Protein AF-A0A0K0CXU1-F1 (afdb_monomer_lite)

Sequence (88 aa):
LRCILRSLGYSPTVSKTIHPLDFASFLEIAKEEHNSSDELTEITKALKALHRDRMFSIPISEFRSILTSIGERMSHLEVDNLLEQVLF

Structure (mmCIF, N/CA/C/O backbone):
data_AF-A0A0K0CXU1-F1
#
_entry.id   AF-A0A0K0CXU1-F1
#
loop_
_atom_site.group_PDB
_atom_site.id
_atom_site.type_symbol
_atom_site.label_atom_id
_atom_site.label_alt_id
_atom_site.label_comp_id
_atom_site.label_asym_id
_atom_site.label_entity_id
_atom_site.label_seq_id
_atom_site.pdbx_PDB_ins_code
_atom_site.Cartn_x
_atom_site.Cartn_y
_atom_site.Cartn_z
_atom_site.occupancy
_atom_site.B_iso_or_equiv
_atom_site.auth_seq_id
_atom_site.auth_comp_id
_atom_site.auth_asym_id
_atom_site.auth_atom_id
_atom_site.pdbx_PDB_model_num
ATOM 1 N N . LEU A 1 1 ? 8.190 -5.724 -13.671 1.00 80.00 1 LEU A N 1
ATOM 2 C CA . LEU A 1 1 ? 8.975 -4.624 -13.059 1.00 80.00 1 LEU A CA 1
ATOM 3 C C . LEU A 1 1 ? 8.392 -4.132 -11.725 1.00 80.00 1 LEU A C 1
ATOM 5 O O . LEU A 1 1 ? 9.154 -4.088 -10.773 1.00 80.00 1 LEU A O 1
ATOM 9 N N . ARG A 1 2 ? 7.073 -3.894 -11.568 1.00 86.44 2 ARG A N 1
ATOM 10 C CA . ARG A 1 2 ? 6.471 -3.599 -10.236 1.00 86.44 2 ARG A CA 1
ATOM 11 C C . ARG A 1 2 ? 6.791 -4.649 -9.162 1.00 86.44 2 ARG A C 1
ATOM 13 O O . ARG A 1 2 ? 7.159 -4.296 -8.052 1.00 86.44 2 ARG A O 1
ATOM 20 N N . CYS A 1 3 ? 6.711 -5.936 -9.510 1.00 88.56 3 CYS A N 1
ATOM 21 C CA . CYS A 1 3 ? 7.096 -7.019 -8.599 1.00 88.56 3 CYS A CA 1
ATOM 22 C C . CYS A 1 3 ? 8.561 -6.917 -8.155 1.00 88.56 3 CYS A C 1
ATOM 24 O O . CYS A 1 3 ? 8.851 -7.197 -7.005 1.00 88.56 3 CYS A O 1
ATOM 26 N N . ILE A 1 4 ? 9.459 -6.465 -9.038 1.00 92.31 4 ILE A N 1
ATOM 27 C CA . ILE A 1 4 ? 10.880 -6.295 -8.713 1.00 92.31 4 ILE A CA 1
ATOM 28 C C . ILE A 1 4 ? 11.058 -5.134 -7.733 1.00 92.31 4 ILE A C 1
ATOM 30 O O . ILE A 1 4 ? 11.745 -5.312 -6.740 1.00 92.31 4 ILE A O 1
ATOM 34 N N . LEU A 1 5 ? 10.389 -3.991 -7.947 1.00 92.12 5 LEU A N 1
ATOM 35 C CA . LEU A 1 5 ? 10.398 -2.883 -6.977 1.00 92.12 5 LEU A CA 1
ATOM 36 C C . LEU A 1 5 ? 9.945 -3.353 -5.582 1.00 92.12 5 LEU A C 1
ATOM 38 O O . LEU A 1 5 ? 10.612 -3.055 -4.599 1.00 92.12 5 LEU A O 1
ATOM 42 N N . ARG A 1 6 ? 8.887 -4.172 -5.509 1.00 92.69 6 ARG A N 1
ATOM 43 C CA . ARG A 1 6 ? 8.416 -4.770 -4.246 1.00 92.69 6 ARG A CA 1
ATOM 44 C C . ARG A 1 6 ? 9.409 -5.750 -3.632 1.00 92.69 6 ARG A C 1
ATOM 46 O O . ARG A 1 6 ? 9.620 -5.719 -2.428 1.00 92.69 6 ARG A O 1
ATOM 53 N N . SER A 1 7 ? 10.065 -6.584 -4.439 1.00 94.69 7 SER A N 1
ATOM 54 C CA . SER A 1 7 ? 11.137 -7.468 -3.959 1.00 94.69 7 SER A CA 1
ATOM 55 C C . SER A 1 7 ? 12.364 -6.705 -3.447 1.00 94.69 7 SER A C 1
ATOM 57 O O . SER A 1 7 ? 13.121 -7.258 -2.657 1.00 94.69 7 SER A O 1
ATOM 59 N N . LEU A 1 8 ? 12.554 -5.452 -3.872 1.00 93.00 8 LEU A N 1
ATOM 60 C CA . LEU A 1 8 ? 13.576 -4.543 -3.345 1.00 93.00 8 LEU A CA 1
ATOM 61 C C . LEU A 1 8 ? 13.122 -3.793 -2.079 1.00 93.00 8 LEU A C 1
ATOM 63 O O . LEU A 1 8 ? 13.904 -3.030 -1.524 1.00 93.00 8 LEU A O 1
ATOM 67 N N . GLY A 1 9 ? 11.887 -4.016 -1.615 1.00 90.62 9 GLY A N 1
ATOM 68 C CA . GLY A 1 9 ? 11.324 -3.385 -0.420 1.00 90.62 9 GLY A CA 1
ATOM 69 C C . GLY A 1 9 ? 10.555 -2.087 -0.675 1.00 90.62 9 GLY A C 1
ATOM 70 O O . GLY A 1 9 ? 10.116 -1.468 0.286 1.00 90.62 9 GLY A O 1
ATOM 71 N N . TYR A 1 10 ? 10.366 -1.678 -1.933 1.00 91.69 10 TYR A N 1
ATOM 72 C CA . TYR A 1 10 ? 9.600 -0.476 -2.275 1.00 91.69 10 TYR A CA 1
ATOM 73 C C . TYR A 1 10 ? 8.110 -0.774 -2.477 1.00 91.69 10 TYR A C 1
ATOM 75 O O . TYR A 1 10 ? 7.737 -1.859 -2.933 1.00 91.69 10 TYR A O 1
ATOM 83 N N . SER A 1 11 ? 7.254 0.222 -2.251 1.00 89.44 11 SER A N 1
ATOM 84 C CA . SER A 1 11 ? 5.794 0.087 -2.356 1.00 89.44 11 SER A CA 1
ATOM 85 C C . SER A 1 11 ? 5.202 1.021 -3.424 1.00 89.44 11 SER A C 1
ATOM 87 O O . SER A 1 11 ? 4.363 1.869 -3.116 1.00 89.44 11 SER A O 1
ATOM 89 N N . PRO A 1 12 ? 5.575 0.864 -4.713 1.00 90.81 12 PRO A N 1
ATOM 90 C CA . PRO A 1 12 ? 5.140 1.783 -5.755 1.00 90.81 12 PRO A CA 1
ATOM 91 C C . PRO A 1 12 ? 3.635 1.668 -6.017 1.00 90.81 12 PRO A C 1
ATOM 93 O O . PRO A 1 12 ? 3.092 0.571 -6.204 1.00 90.81 12 PRO A O 1
ATOM 96 N N . THR A 1 13 ? 2.991 2.825 -6.131 1.00 90.00 13 THR A N 1
ATOM 97 C CA . THR A 1 13 ? 1.590 2.965 -6.537 1.00 90.00 13 THR A CA 1
ATOM 98 C C . THR A 1 13 ? 1.417 2.719 -8.041 1.00 90.00 13 THR A C 1
ATOM 100 O O . THR A 1 13 ? 2.313 2.957 -8.861 1.00 90.00 13 THR A O 1
ATOM 103 N N . VAL A 1 14 ? 0.232 2.265 -8.445 1.00 89.69 14 VAL A N 1
ATOM 104 C CA . VAL A 1 14 ? -0.255 2.234 -9.831 1.00 89.69 14 VAL A CA 1
ATOM 105 C C . VAL A 1 14 ? -0.045 3.584 -10.508 1.00 89.69 14 VAL A C 1
ATOM 107 O O . VAL A 1 14 ? 0.392 3.603 -11.655 1.00 89.69 14 VAL A O 1
ATOM 110 N N . SER A 1 15 ? -0.287 4.702 -9.814 1.00 89.31 15 SER A N 1
ATOM 111 C CA . SER A 1 15 ? -0.099 6.040 -10.395 1.00 89.31 15 SER A CA 1
ATOM 112 C C . SER A 1 15 ? 1.351 6.304 -10.813 1.00 89.31 15 SER A C 1
ATOM 114 O O . SER A 1 15 ? 1.576 6.857 -11.885 1.00 89.31 15 SER A O 1
ATOM 116 N N . LYS A 1 16 ? 2.336 5.876 -10.012 1.00 87.88 16 LYS A N 1
ATOM 117 C CA . LYS A 1 16 ? 3.770 6.013 -10.335 1.00 87.88 16 LYS A CA 1
ATOM 118 C C . LYS A 1 16 ? 4.217 5.100 -11.474 1.00 87.88 16 LYS A C 1
ATOM 120 O O . LYS A 1 16 ? 5.269 5.291 -12.062 1.00 87.88 16 LYS A O 1
ATOM 125 N N . THR A 1 17 ? 3.424 4.083 -11.785 1.00 89.62 17 THR A N 1
ATOM 126 C CA . THR A 1 17 ? 3.807 2.993 -12.686 1.00 89.62 17 THR A CA 1
ATOM 127 C C . THR A 1 17 ? 2.809 2.816 -13.830 1.00 89.62 17 THR A C 1
ATOM 129 O O . THR A 1 17 ? 2.705 1.724 -14.391 1.00 89.62 17 THR A O 1
ATOM 132 N N . ILE A 1 18 ? 2.019 3.850 -14.133 1.00 83.88 18 ILE A N 1
ATOM 133 C CA . ILE A 1 18 ? 0.947 3.810 -15.137 1.00 83.88 18 ILE A CA 1
ATOM 134 C C . ILE A 1 18 ? 1.493 3.757 -16.567 1.00 83.88 18 ILE A C 1
ATOM 136 O O . ILE A 1 18 ? 0.870 3.171 -17.451 1.00 83.88 18 ILE A O 1
ATOM 140 N N . HIS A 1 19 ? 2.669 4.344 -16.787 1.00 81.62 19 HIS A N 1
ATOM 141 C CA . HIS A 1 19 ? 3.340 4.341 -18.078 1.00 81.62 19 HIS A CA 1
ATOM 142 C C . HIS A 1 19 ? 4.092 3.024 -18.311 1.00 81.62 19 HIS A C 1
ATOM 144 O O . HIS A 1 19 ? 4.468 2.351 -17.344 1.00 81.62 19 HIS A O 1
ATOM 150 N N . PRO A 1 20 ? 4.316 2.637 -19.584 1.00 81.19 20 PRO A N 1
ATOM 151 C CA . PRO A 1 20 ? 5.166 1.505 -19.920 1.00 81.19 20 PRO A CA 1
ATOM 152 C C . PRO A 1 20 ? 6.502 1.620 -19.190 1.00 81.19 20 PRO A C 1
ATOM 154 O O . PRO A 1 20 ? 7.236 2.587 -19.362 1.00 81.19 20 PRO A O 1
ATOM 157 N N . LEU A 1 21 ? 6.773 0.644 -18.330 1.00 82.69 21 LEU A N 1
ATOM 158 C CA . LEU A 1 21 ? 7.939 0.660 -17.467 1.00 82.69 21 LEU A CA 1
ATOM 159 C C . LEU A 1 21 ? 9.108 0.063 -18.248 1.00 82.69 21 LEU A C 1
ATOM 161 O O . LEU A 1 21 ? 9.191 -1.156 -18.393 1.00 82.69 21 LEU A O 1
ATOM 165 N N . ASP A 1 22 ? 9.972 0.915 -18.790 1.00 90.00 22 ASP A N 1
ATOM 166 C CA . ASP A 1 22 ? 11.286 0.495 -19.267 1.00 90.00 22 ASP A CA 1
ATOM 167 C C . ASP A 1 22 ? 12.309 0.520 -18.116 1.00 90.00 22 ASP A C 1
ATOM 169 O O . ASP A 1 22 ? 11.976 0.785 -16.955 1.00 90.00 22 ASP A O 1
ATOM 173 N N . PHE A 1 23 ? 13.562 0.176 -18.416 1.00 90.81 23 PHE A N 1
ATOM 174 C CA . PHE A 1 23 ? 14.599 0.136 -17.389 1.00 90.81 23 PHE A CA 1
ATOM 175 C C . PHE A 1 23 ? 14.958 1.527 -16.846 1.00 90.81 23 PHE A C 1
ATOM 177 O O . PHE A 1 23 ? 15.238 1.652 -15.656 1.00 90.81 23 PHE A O 1
ATOM 184 N N . ALA A 1 24 ? 14.922 2.569 -17.680 1.00 93.12 24 ALA A N 1
ATOM 185 C CA . ALA A 1 24 ? 15.237 3.925 -17.247 1.00 93.12 24 ALA A CA 1
ATOM 186 C C . ALA A 1 24 ? 14.165 4.438 -16.276 1.00 93.12 24 ALA A C 1
ATOM 188 O O . ALA A 1 24 ? 14.493 4.821 -15.154 1.00 93.12 24 ALA A O 1
ATOM 189 N N . SER A 1 25 ? 12.885 4.318 -16.641 1.00 91.31 25 SER A N 1
ATOM 190 C CA . SER A 1 25 ? 11.766 4.668 -15.761 1.00 91.31 25 SER A CA 1
ATOM 191 C C . SER A 1 25 ? 11.742 3.819 -14.487 1.00 91.31 25 SER A C 1
ATOM 193 O O . SER A 1 25 ? 11.385 4.307 -13.419 1.00 91.31 25 SER A O 1
ATOM 195 N N . PHE A 1 26 ? 12.162 2.551 -14.550 1.00 92.44 26 PHE A N 1
ATOM 196 C CA . PHE A 1 26 ? 12.318 1.726 -13.350 1.00 92.44 26 PHE A CA 1
ATOM 197 C C . PHE A 1 26 ? 13.347 2.311 -12.376 1.00 92.44 26 PHE A C 1
ATOM 199 O O . PHE A 1 26 ? 13.068 2.370 -11.178 1.00 92.44 26 PHE A O 1
ATOM 206 N N . LEU A 1 27 ? 14.512 2.743 -12.868 1.00 94.06 27 LEU A N 1
ATOM 207 C CA . LEU A 1 27 ? 15.550 3.344 -12.028 1.00 94.06 27 LEU A CA 1
ATOM 208 C C .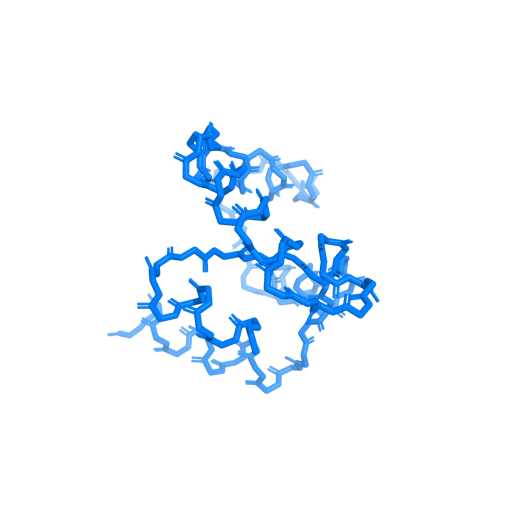 LEU A 1 27 ? 15.105 4.684 -11.439 1.00 94.06 27 LEU A C 1
ATOM 210 O O . LEU A 1 27 ? 15.422 4.967 -10.285 1.00 94.06 27 LEU A O 1
ATOM 214 N N . GLU A 1 28 ? 14.362 5.486 -12.201 1.00 93.75 28 GLU A N 1
ATOM 215 C CA . GLU A 1 28 ? 13.783 6.738 -11.707 1.00 93.75 28 GLU A CA 1
ATOM 216 C C . GLU A 1 28 ? 12.815 6.481 -10.551 1.00 93.75 28 GLU A C 1
ATOM 218 O O . GLU A 1 28 ? 13.003 7.037 -9.471 1.00 93.75 28 GLU A O 1
ATOM 223 N N . ILE A 1 29 ? 11.864 5.556 -10.722 1.00 93.44 29 ILE A N 1
ATOM 224 C CA . ILE A 1 29 ? 10.919 5.191 -9.659 1.00 93.44 29 ILE A CA 1
ATOM 225 C C . ILE A 1 29 ? 11.665 4.628 -8.446 1.00 93.44 29 ILE A C 1
ATOM 227 O O . ILE A 1 29 ? 11.407 5.050 -7.326 1.00 93.44 29 ILE A O 1
ATOM 231 N N . ALA A 1 30 ? 12.624 3.717 -8.636 1.00 93.50 30 ALA A N 1
ATOM 232 C CA . ALA A 1 30 ? 13.398 3.154 -7.527 1.00 93.50 30 ALA A CA 1
ATOM 233 C C . ALA A 1 30 ? 14.165 4.236 -6.747 1.00 93.50 30 ALA A C 1
ATOM 235 O O . ALA A 1 30 ? 14.208 4.210 -5.517 1.00 93.50 30 ALA A O 1
ATOM 236 N N . LYS A 1 31 ? 14.746 5.212 -7.456 1.00 94.50 31 LYS A N 1
ATOM 237 C CA . LYS A 1 31 ? 15.424 6.357 -6.843 1.00 94.50 31 LYS A CA 1
ATOM 238 C C . LYS A 1 31 ? 14.446 7.231 -6.059 1.00 94.50 31 LYS A C 1
ATOM 240 O O . LYS A 1 31 ? 14.797 7.686 -4.974 1.00 94.50 31 LYS A O 1
ATOM 245 N N . GLU A 1 32 ? 13.259 7.500 -6.590 1.00 92.12 32 GLU A N 1
ATOM 246 C CA . GLU A 1 32 ? 12.237 8.284 -5.889 1.00 92.12 32 GLU A CA 1
ATOM 247 C C . GLU A 1 32 ? 11.739 7.577 -4.627 1.00 92.12 32 GLU A C 1
ATOM 249 O O . GLU A 1 32 ? 11.704 8.197 -3.567 1.00 92.12 32 GLU A O 1
ATOM 254 N N . GLU A 1 33 ? 11.420 6.283 -4.715 1.00 91.38 33 GLU A N 1
ATOM 255 C CA . GLU A 1 33 ? 10.994 5.469 -3.569 1.00 91.38 33 GLU A CA 1
ATOM 256 C C . GLU A 1 33 ? 12.077 5.431 -2.482 1.00 91.38 33 GLU A C 1
ATOM 258 O O . GLU A 1 33 ? 11.782 5.648 -1.310 1.00 91.38 33 GLU A O 1
ATOM 263 N N . HIS A 1 34 ? 13.347 5.257 -2.863 1.00 92.00 34 HIS A N 1
ATOM 264 C CA . HIS A 1 34 ? 14.469 5.255 -1.920 1.00 92.00 34 HIS A CA 1
ATOM 265 C C . HIS A 1 34 ? 14.632 6.572 -1.153 1.00 92.00 34 HIS A C 1
ATOM 267 O O . HIS A 1 34 ? 15.040 6.564 0.004 1.00 92.00 34 HIS A O 1
ATOM 273 N N . ASN A 1 35 ? 14.333 7.697 -1.803 1.00 90.50 35 ASN A N 1
ATOM 274 C CA . ASN A 1 35 ? 14.441 9.026 -1.205 1.00 90.50 35 ASN A CA 1
ATOM 275 C C . ASN A 1 35 ? 13.120 9.505 -0.584 1.00 90.50 35 ASN A C 1
ATOM 277 O O . ASN A 1 35 ? 13.035 10.662 -0.164 1.00 90.50 35 ASN A O 1
ATOM 281 N N . SER A 1 36 ? 12.080 8.668 -0.574 1.00 84.00 36 SER A N 1
ATOM 282 C CA . SER A 1 36 ? 10.774 9.062 -0.063 1.00 84.00 36 SER A CA 1
ATOM 283 C C . SER A 1 36 ? 10.795 9.245 1.460 1.00 84.00 36 SER A C 1
ATOM 285 O O . SER A 1 36 ? 11.613 8.673 2.181 1.00 84.00 36 SER A O 1
ATOM 287 N N . SER A 1 37 ? 9.929 10.138 1.946 1.00 74.81 37 SER A N 1
ATOM 288 C CA . SER A 1 37 ? 9.750 10.407 3.376 1.00 74.81 37 SER A CA 1
ATOM 289 C C . SER A 1 37 ? 9.181 9.194 4.119 1.00 74.81 37 SER A C 1
ATOM 291 O O . SER A 1 37 ? 8.717 8.252 3.491 1.00 74.81 37 SER A O 1
ATOM 293 N N . ASP A 1 38 ? 9.130 9.258 5.453 1.00 86.00 38 ASP A N 1
ATOM 294 C CA . ASP A 1 38 ? 8.535 8.220 6.307 1.00 86.00 38 ASP A CA 1
ATOM 295 C C . ASP A 1 38 ? 7.110 7.823 5.862 1.00 86.00 38 ASP A C 1
ATOM 297 O O . ASP A 1 38 ? 6.124 8.520 6.132 1.00 86.00 38 ASP A O 1
ATOM 301 N N . GLU A 1 39 ? 7.018 6.683 5.174 1.00 84.25 39 GLU A N 1
ATOM 302 C CA . GLU A 1 39 ? 5.788 6.139 4.598 1.00 84.25 39 GLU A CA 1
ATOM 303 C C . GLU A 1 39 ? 4.708 5.930 5.665 1.00 84.25 39 GLU A C 1
ATOM 305 O O . GLU A 1 39 ? 3.528 6.193 5.422 1.00 84.25 39 GLU A O 1
ATOM 310 N N . LEU A 1 40 ? 5.102 5.527 6.880 1.00 87.94 40 LEU A N 1
ATOM 311 C CA . LEU A 1 40 ? 4.170 5.297 7.983 1.00 87.94 40 LEU A CA 1
ATOM 312 C C . LEU A 1 40 ? 3.473 6.587 8.400 1.00 87.94 40 LEU A C 1
ATOM 314 O O . LEU A 1 40 ? 2.267 6.581 8.667 1.00 87.94 40 LEU A O 1
ATOM 318 N N . THR A 1 41 ? 4.208 7.699 8.434 1.00 90.00 41 THR A N 1
ATOM 319 C CA . THR A 1 41 ? 3.644 9.011 8.752 1.00 90.00 41 THR A CA 1
ATOM 320 C C . THR A 1 41 ? 2.598 9.419 7.713 1.00 90.00 41 THR A C 1
ATOM 322 O O . THR A 1 41 ? 1.510 9.865 8.088 1.00 90.00 41 THR A O 1
ATOM 325 N N . GLU A 1 42 ? 2.873 9.231 6.422 1.00 88.50 42 GLU A N 1
ATOM 326 C CA . GLU A 1 42 ? 1.935 9.592 5.351 1.00 88.50 42 GLU A CA 1
ATOM 327 C C . GLU A 1 42 ? 0.702 8.678 5.317 1.00 88.50 42 GLU A C 1
ATOM 329 O O . GLU A 1 42 ? -0.426 9.176 5.268 1.00 88.50 42 GLU A O 1
ATOM 334 N N . ILE A 1 43 ? 0.880 7.360 5.467 1.00 90.06 43 ILE A N 1
ATOM 335 C CA . ILE A 1 43 ? -0.231 6.401 5.582 1.00 90.06 43 ILE A CA 1
ATOM 336 C C . ILE A 1 43 ? -1.104 6.743 6.795 1.00 90.06 43 ILE A C 1
ATOM 338 O O . ILE A 1 43 ? -2.331 6.798 6.693 1.00 90.06 43 ILE A O 1
ATOM 342 N N . THR A 1 44 ? -0.486 7.049 7.938 1.00 89.56 44 THR A N 1
ATOM 343 C CA . THR A 1 44 ? -1.206 7.424 9.161 1.00 89.56 44 THR A CA 1
ATOM 344 C C . THR A 1 44 ? -2.007 8.711 8.971 1.00 89.56 44 THR A C 1
ATOM 346 O O . THR A 1 44 ? -3.160 8.785 9.401 1.00 89.56 44 THR A O 1
ATOM 349 N N . LYS A 1 45 ? -1.430 9.735 8.327 1.00 90.31 45 LYS A N 1
ATOM 350 C CA . LYS A 1 45 ? -2.138 10.989 8.020 1.00 90.31 45 LYS A CA 1
ATOM 351 C C . LYS A 1 45 ? -3.324 10.745 7.092 1.00 90.31 45 LYS A C 1
ATOM 353 O O . LYS A 1 45 ? -4.408 11.257 7.368 1.00 90.31 45 LYS A O 1
ATOM 358 N N . ALA A 1 46 ? -3.139 9.951 6.037 1.00 91.44 46 ALA A N 1
ATOM 359 C CA . ALA A 1 46 ? -4.201 9.614 5.096 1.00 91.44 46 ALA A CA 1
ATOM 360 C C . ALA A 1 46 ? -5.352 8.875 5.794 1.00 91.44 46 ALA A C 1
ATOM 362 O O . ALA A 1 46 ? -6.502 9.299 5.697 1.00 91.44 46 ALA A O 1
ATOM 363 N N . LEU A 1 47 ? -5.052 7.835 6.578 1.00 91.31 47 LEU A N 1
ATOM 364 C CA . LEU A 1 47 ? -6.063 7.085 7.326 1.00 91.31 47 LEU A CA 1
ATOM 365 C C . LEU A 1 47 ? -6.809 7.966 8.337 1.00 91.31 47 LEU A C 1
ATOM 367 O O . LEU A 1 47 ? -8.034 7.904 8.409 1.00 91.31 47 LEU A O 1
ATOM 371 N N . LYS A 1 48 ? -6.107 8.851 9.059 1.00 90.00 48 LYS A N 1
ATOM 372 C CA . LYS A 1 48 ? -6.737 9.828 9.966 1.00 90.00 48 LYS A CA 1
ATOM 373 C C . LYS A 1 48 ? -7.652 10.814 9.240 1.00 90.00 48 LYS A C 1
ATOM 375 O O . LYS A 1 48 ? -8.671 11.207 9.799 1.00 90.00 48 LYS A O 1
ATOM 380 N N . ALA A 1 49 ? -7.285 11.240 8.032 1.00 90.56 49 ALA A N 1
ATOM 381 C CA . ALA A 1 49 ? -8.096 12.155 7.233 1.00 90.56 49 ALA A CA 1
ATOM 382 C C . ALA A 1 49 ? -9.357 11.480 6.666 1.00 90.56 49 ALA A C 1
ATOM 384 O O . ALA A 1 49 ? -10.378 12.144 6.497 1.00 90.56 49 ALA A O 1
ATOM 385 N N . LEU A 1 50 ? -9.280 10.177 6.381 1.00 90.19 50 LEU A N 1
ATOM 386 C CA . LEU A 1 50 ? -10.384 9.373 5.852 1.00 90.19 50 LEU A CA 1
ATOM 387 C C . LEU A 1 50 ? -11.320 8.843 6.943 1.00 90.19 50 LEU A C 1
ATOM 389 O O . LEU A 1 50 ? -12.496 8.605 6.667 1.00 90.19 50 LEU A O 1
ATOM 393 N N . HIS A 1 51 ? -10.813 8.675 8.164 1.00 89.38 51 HIS A N 1
ATOM 394 C CA . HIS A 1 51 ? -11.602 8.235 9.304 1.00 89.38 51 HIS A CA 1
ATOM 395 C C . HIS A 1 51 ? -12.579 9.325 9.759 1.00 89.38 51 HIS A C 1
ATOM 397 O O . HIS A 1 51 ? -12.175 10.427 10.145 1.00 89.38 51 HIS A O 1
ATOM 403 N N . ARG A 1 52 ? -13.878 9.012 9.738 1.00 80.75 52 ARG A N 1
ATOM 404 C CA . ARG A 1 52 ? -14.945 10.001 9.972 1.00 80.75 52 ARG A CA 1
ATOM 405 C C . ARG A 1 52 ? -14.923 10.587 11.379 1.00 80.75 52 ARG A C 1
ATOM 407 O O . ARG A 1 52 ? -15.048 11.801 11.529 1.00 80.75 52 ARG A O 1
ATOM 414 N N . ASP A 1 53 ? -14.717 9.739 12.383 1.00 81.62 53 ASP A N 1
ATOM 415 C CA . ASP A 1 53 ? -14.842 10.129 13.791 1.00 81.62 53 ASP A CA 1
ATOM 416 C C . ASP A 1 53 ? -13.535 10.685 14.379 1.00 81.62 53 ASP A C 1
ATOM 418 O O . ASP A 1 53 ? -13.522 11.160 15.513 1.00 81.62 53 ASP A O 1
ATOM 422 N N . ARG A 1 54 ? -12.432 10.663 13.609 1.00 76.88 54 ARG A N 1
ATOM 423 C CA . ARG A 1 54 ? -1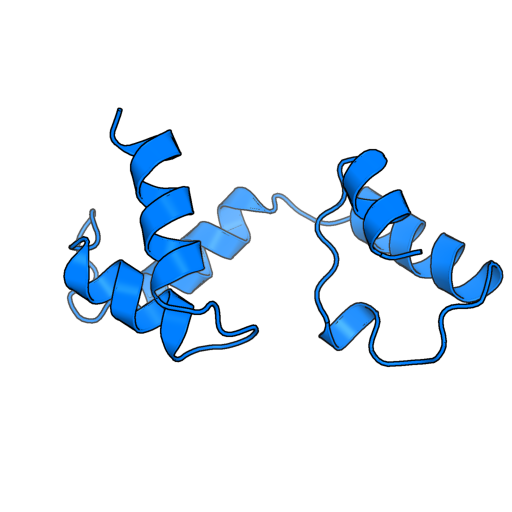1.083 11.109 14.019 1.00 76.88 54 ARG A CA 1
ATOM 424 C C . ARG A 1 54 ? -10.638 10.561 15.384 1.00 76.88 54 ARG A C 1
ATOM 426 O O . ARG A 1 54 ? -9.871 11.207 16.099 1.00 76.88 54 ARG A O 1
ATOM 433 N N . MET A 1 55 ? -11.108 9.368 15.735 1.00 77.75 55 MET A N 1
ATOM 434 C CA . MET A 1 55 ? -10.701 8.654 16.938 1.00 77.75 55 MET A CA 1
ATOM 435 C C . MET A 1 55 ? -9.279 8.101 16.785 1.00 77.75 55 MET A C 1
ATOM 437 O O . MET A 1 55 ? -8.707 8.057 15.694 1.00 77.75 55 MET A O 1
ATOM 441 N N . PHE A 1 56 ? -8.693 7.652 17.897 1.00 80.38 56 PHE A N 1
ATOM 442 C CA . PHE A 1 56 ? -7.346 7.069 17.920 1.00 80.38 56 PHE A CA 1
ATOM 443 C C . PHE A 1 56 ? -7.248 5.688 17.245 1.00 80.38 56 PHE A C 1
ATOM 445 O O . PHE A 1 56 ? -6.144 5.186 17.052 1.00 80.38 56 PHE A O 1
ATOM 452 N N . SER A 1 57 ? -8.379 5.086 16.871 1.00 87.62 57 SER A N 1
ATOM 453 C CA . SER A 1 57 ? -8.466 3.775 16.224 1.00 87.62 57 SER A CA 1
ATOM 454 C C . SER A 1 57 ? -9.596 3.754 15.201 1.00 87.62 57 SER A C 1
ATOM 456 O O . SER A 1 57 ? -10.638 4.364 15.438 1.00 87.62 57 SER A O 1
ATOM 458 N N . ILE A 1 58 ? -9.419 2.998 14.119 1.00 90.12 58 ILE A N 1
ATOM 459 C CA . ILE A 1 58 ? -10.410 2.856 13.047 1.00 90.12 58 ILE A CA 1
ATOM 460 C C . ILE A 1 58 ? -11.100 1.491 13.196 1.00 90.12 58 ILE A C 1
ATOM 462 O O . ILE A 1 58 ? -10.403 0.476 13.262 1.00 90.12 58 ILE A O 1
ATOM 466 N N . PRO A 1 59 ? -12.443 1.423 13.230 1.00 91.94 59 PRO A N 1
ATOM 467 C CA . PRO A 1 59 ? -13.164 0.153 13.207 1.00 91.94 59 PRO A CA 1
ATOM 468 C C . PRO A 1 59 ? -12.836 -0.674 11.956 1.00 91.94 59 PRO A C 1
ATOM 470 O O . PRO A 1 59 ? -12.761 -0.131 10.853 1.00 91.94 59 PRO A O 1
ATOM 473 N N . ILE A 1 60 ? -12.736 -2.002 12.089 1.00 92.94 60 ILE A N 1
ATOM 474 C CA . ILE A 1 60 ? -12.406 -2.912 10.970 1.00 92.94 60 ILE A CA 1
ATOM 475 C C . ILE A 1 60 ? -13.354 -2.721 9.777 1.00 92.94 60 ILE A C 1
ATOM 477 O O . ILE A 1 60 ? -12.917 -2.706 8.629 1.00 92.94 60 ILE A O 1
ATOM 481 N N . SER A 1 61 ? -14.651 -2.535 10.028 1.00 93.31 61 SER A N 1
ATOM 482 C CA . SER A 1 61 ? -15.647 -2.301 8.976 1.00 93.31 61 SER A CA 1
ATOM 483 C C . SER A 1 61 ? -15.390 -1.015 8.185 1.00 93.31 61 SER A C 1
ATOM 485 O O . SER A 1 61 ? -15.592 -0.981 6.969 1.00 93.31 61 SER A O 1
ATOM 487 N N . GLU A 1 62 ? -14.926 0.040 8.855 1.00 93.94 62 GLU A N 1
ATOM 488 C CA . GLU A 1 62 ? -14.573 1.306 8.214 1.00 93.94 62 GLU A CA 1
ATOM 489 C C . GLU A 1 62 ? -13.245 1.183 7.469 1.00 93.94 62 GLU A C 1
ATOM 491 O O . GLU A 1 62 ? -13.162 1.583 6.311 1.00 93.94 62 GLU A O 1
ATOM 496 N N . PHE A 1 63 ? -12.246 0.538 8.073 1.00 94.19 63 PHE A N 1
ATOM 497 C CA . PHE A 1 63 ? -10.969 0.260 7.419 1.00 94.19 63 PHE A CA 1
ATOM 498 C C . PHE A 1 63 ? -11.158 -0.558 6.130 1.00 94.19 63 PHE A C 1
ATOM 500 O O . PHE A 1 63 ? -10.649 -0.179 5.075 1.00 94.19 63 PHE A O 1
ATOM 507 N N . ARG A 1 64 ? -11.996 -1.605 6.169 1.00 95.81 64 ARG A N 1
ATOM 508 C CA . ARG A 1 64 ? -12.393 -2.378 4.980 1.00 95.81 64 ARG A CA 1
ATOM 509 C C . ARG A 1 64 ? -13.070 -1.495 3.934 1.00 95.81 64 ARG A C 1
ATOM 511 O O . ARG A 1 64 ? -12.769 -1.608 2.747 1.00 95.81 64 ARG A O 1
ATOM 518 N N . SER A 1 65 ? -13.966 -0.605 4.354 1.00 95.50 65 SER A N 1
ATOM 519 C CA . SER A 1 65 ? -14.649 0.317 3.439 1.00 95.50 65 SER A CA 1
ATOM 520 C C . SER A 1 65 ? -13.666 1.272 2.755 1.00 95.50 65 SER A C 1
ATOM 522 O O . SER A 1 65 ? -13.766 1.483 1.548 1.00 95.50 65 SER A O 1
ATOM 524 N N . ILE A 1 66 ? -12.685 1.797 3.496 1.00 95.19 66 ILE A N 1
ATOM 525 C CA . ILE A 1 66 ? -11.633 2.672 2.964 1.00 95.19 66 ILE A CA 1
ATOM 526 C C . ILE A 1 66 ? -10.814 1.936 1.897 1.00 95.19 66 ILE A C 1
ATOM 528 O O . ILE A 1 66 ? -10.756 2.400 0.757 1.00 95.19 66 ILE A O 1
ATOM 532 N N . LEU A 1 67 ? -10.246 0.772 2.231 1.00 95.56 67 LEU A N 1
ATOM 533 C CA . LEU A 1 67 ? -9.359 0.025 1.328 1.00 95.56 67 LEU A CA 1
ATOM 534 C C . LEU A 1 67 ? -10.060 -0.483 0.059 1.00 95.56 67 LEU A C 1
ATOM 536 O O . LEU A 1 67 ? -9.429 -0.625 -0.986 1.00 95.56 67 LEU A O 1
ATOM 540 N N . THR A 1 68 ? -11.369 -0.735 0.122 1.00 97.19 68 THR A N 1
ATOM 541 C CA . THR A 1 68 ? -12.151 -1.221 -1.031 1.00 97.19 68 THR A CA 1
ATOM 542 C C . THR A 1 68 ? -12.708 -0.101 -1.911 1.00 97.19 68 THR A C 1
ATOM 544 O O . THR A 1 68 ? -13.077 -0.344 -3.062 1.00 97.19 68 THR A O 1
ATOM 547 N N . SER A 1 69 ? -12.751 1.139 -1.410 1.00 95.44 69 SER A N 1
ATOM 548 C CA . SER A 1 69 ? -13.451 2.243 -2.084 1.00 95.44 69 SER A CA 1
ATOM 549 C C . SER A 1 69 ? -12.549 3.394 -2.532 1.00 95.44 69 SER A C 1
ATOM 551 O O . SER A 1 69 ? -12.947 4.146 -3.421 1.00 95.44 69 SER A O 1
ATOM 553 N N . ILE A 1 70 ? -11.350 3.549 -1.960 1.00 93.25 70 ILE A N 1
ATOM 554 C CA . ILE A 1 70 ? -10.500 4.737 -2.146 1.00 93.25 70 ILE A CA 1
ATOM 555 C C . ILE A 1 70 ? -9.142 4.352 -2.746 1.00 93.25 70 ILE A C 1
ATOM 557 O O . ILE A 1 70 ? -8.544 3.356 -2.359 1.00 93.25 70 ILE A O 1
ATOM 561 N N . GLY A 1 71 ? -8.635 5.166 -3.680 1.00 92.44 71 GLY A N 1
ATOM 562 C CA . GLY A 1 71 ? -7.298 5.001 -4.260 1.00 92.44 71 GLY A CA 1
ATOM 563 C C . GLY A 1 71 ? -7.146 3.727 -5.098 1.00 92.44 71 GLY A C 1
ATOM 564 O O . GLY A 1 71 ? -7.984 3.423 -5.953 1.00 92.44 71 GLY A O 1
ATOM 565 N N . GLU A 1 72 ? -6.058 2.994 -4.856 1.00 92.06 72 GLU A N 1
ATOM 566 C CA . GLU A 1 72 ? -5.818 1.657 -5.409 1.00 92.06 72 GLU A CA 1
ATOM 567 C C . GLU A 1 72 ? -6.646 0.627 -4.660 1.00 92.06 72 GLU A C 1
ATOM 569 O O . GLU A 1 72 ? -6.195 -0.023 -3.721 1.00 92.06 72 GLU A O 1
ATOM 574 N N . ARG A 1 73 ? -7.903 0.541 -5.087 1.00 95.19 73 ARG A N 1
ATOM 575 C CA . ARG A 1 73 ? -8.923 -0.288 -4.460 1.00 95.19 73 ARG A CA 1
ATOM 576 C C . ARG A 1 73 ? -8.5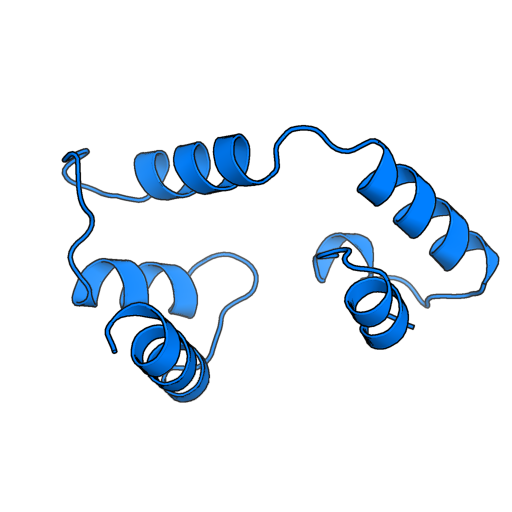01 -1.750 -4.416 1.00 95.19 73 ARG A C 1
ATOM 578 O O . ARG A 1 73 ? -8.189 -2.344 -5.448 1.00 95.19 73 ARG A O 1
ATOM 585 N N . MET A 1 74 ? -8.583 -2.314 -3.222 1.00 96.19 74 MET A N 1
ATOM 586 C CA . MET A 1 74 ? -8.441 -3.741 -2.975 1.00 96.19 74 MET A CA 1
ATOM 587 C C . MET A 1 74 ? -9.806 -4.423 -3.061 1.00 96.19 74 MET A C 1
ATOM 589 O O . M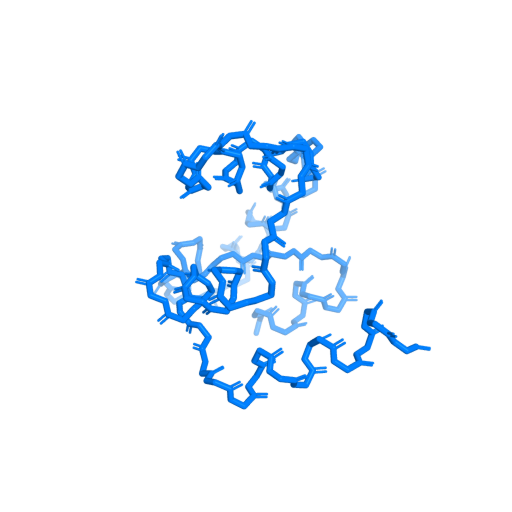ET A 1 74 ? -10.845 -3.834 -2.754 1.00 96.19 74 MET A O 1
ATOM 593 N N . SER A 1 75 ? -9.820 -5.685 -3.464 1.00 97.69 75 SER A N 1
ATOM 594 C CA . SER A 1 75 ? -11.000 -6.536 -3.345 1.00 97.69 75 SER A CA 1
ATOM 595 C C . SER A 1 75 ? -11.269 -6.906 -1.883 1.00 97.69 75 SER A C 1
ATOM 597 O O . SER A 1 75 ? -10.370 -6.892 -1.042 1.00 97.69 75 SER A O 1
ATOM 599 N N . HIS A 1 76 ? -12.510 -7.291 -1.570 1.00 96.69 76 HIS A N 1
ATOM 600 C CA . HIS A 1 76 ? -12.863 -7.758 -0.225 1.00 96.69 76 HIS A CA 1
ATOM 601 C C . HIS A 1 76 ? -11.983 -8.929 0.237 1.00 96.69 76 HIS A C 1
ATOM 603 O O . HIS A 1 76 ? -11.513 -8.913 1.367 1.00 96.69 76 HIS A O 1
ATOM 609 N N . LEU A 1 77 ? -11.692 -9.879 -0.659 1.00 97.06 77 LEU A N 1
ATOM 610 C CA . LEU A 1 77 ? -10.835 -11.027 -0.363 1.00 97.06 77 LEU A CA 1
ATOM 611 C C . LEU A 1 77 ? -9.396 -10.607 -0.028 1.00 97.06 77 LEU A C 1
ATOM 613 O O . LEU A 1 77 ? -8.809 -11.128 0.913 1.00 97.06 77 LEU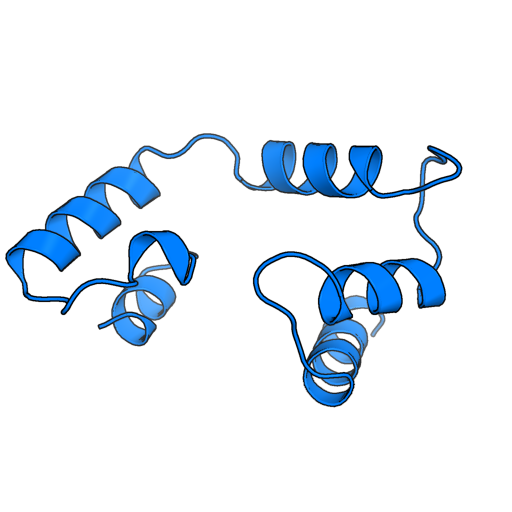 A O 1
ATOM 617 N N . GLU A 1 78 ? -8.821 -9.661 -0.774 1.00 96.94 78 GLU A N 1
ATOM 618 C CA . GLU A 1 78 ? -7.473 -9.154 -0.484 1.00 96.94 78 GLU A CA 1
ATOM 619 C C . GLU A 1 78 ? -7.412 -8.447 0.872 1.00 96.94 78 GLU A C 1
ATOM 621 O O . GLU A 1 78 ? -6.430 -8.600 1.595 1.00 96.94 78 GLU A O 1
ATOM 626 N N . VAL A 1 79 ? -8.458 -7.696 1.234 1.00 96.88 79 VAL A N 1
ATOM 627 C CA . VAL A 1 79 ? -8.539 -7.048 2.549 1.00 96.88 79 VAL A CA 1
ATOM 628 C C . VAL A 1 79 ? -8.702 -8.077 3.665 1.00 96.88 79 VAL A C 1
ATOM 630 O O . VAL A 1 79 ? -8.076 -7.930 4.709 1.00 96.88 79 VAL A O 1
ATOM 633 N N . ASP A 1 80 ? -9.499 -9.123 3.459 1.00 95.56 80 ASP A N 1
ATOM 634 C CA . ASP A 1 80 ? -9.683 -10.175 4.461 1.00 95.56 80 ASP A CA 1
ATOM 635 C C . ASP A 1 80 ? -8.372 -10.935 4.708 1.00 95.56 80 ASP A C 1
ATOM 637 O O . ASP A 1 80 ? -7.941 -11.040 5.854 1.00 95.56 80 ASP A O 1
ATOM 641 N N . ASN A 1 81 ? -7.663 -11.318 3.641 1.00 96.31 81 ASN A N 1
ATOM 642 C CA . ASN A 1 81 ? -6.337 -11.938 3.736 1.00 96.31 81 ASN A CA 1
ATOM 643 C C . ASN A 1 81 ? -5.308 -11.031 4.436 1.00 96.31 81 ASN A C 1
ATOM 645 O O . ASN A 1 81 ? -4.434 -11.517 5.150 1.00 96.31 81 ASN A O 1
ATOM 649 N N . LEU A 1 82 ? -5.383 -9.711 4.224 1.00 94.38 82 LEU A N 1
ATOM 650 C CA . LEU A 1 82 ? -4.525 -8.745 4.913 1.00 94.38 82 LEU A CA 1
ATOM 651 C C . LEU A 1 82 ? -4.832 -8.708 6.416 1.00 94.38 82 LEU A C 1
ATOM 653 O O . LEU A 1 82 ? -3.918 -8.738 7.235 1.00 94.38 82 LEU A O 1
ATOM 657 N N . LEU A 1 83 ? -6.112 -8.625 6.781 1.00 93.25 83 LEU A N 1
ATOM 658 C CA . LEU A 1 83 ? -6.542 -8.539 8.177 1.00 93.25 83 LEU A CA 1
ATOM 659 C C . LEU A 1 83 ? -6.205 -9.808 8.962 1.00 93.25 83 LEU A C 1
ATOM 661 O O . LEU A 1 83 ? -5.841 -9.706 10.132 1.00 93.25 83 LEU A O 1
ATOM 665 N N . GLU A 1 84 ? -6.261 -10.975 8.320 1.00 94.50 84 GLU A N 1
ATOM 666 C CA . GLU A 1 84 ? -5.822 -12.238 8.917 1.00 94.50 84 GLU A CA 1
ATOM 667 C C . GLU A 1 84 ? -4.346 -12.218 9.344 1.00 94.50 84 GLU A C 1
ATOM 669 O O . GLU A 1 84 ? -4.010 -12.837 10.343 1.00 94.50 84 GLU A O 1
ATOM 674 N N . GLN A 1 85 ? -3.472 -11.479 8.650 1.00 90.12 85 GLN A N 1
ATOM 675 C CA . GLN A 1 85 ? -2.043 -11.394 8.996 1.00 90.12 85 GLN A CA 1
ATOM 676 C C . GLN A 1 85 ? -1.718 -10.371 10.092 1.00 90.12 85 GLN A C 1
ATOM 678 O O . GLN A 1 85 ? -0.601 -10.357 10.602 1.00 90.12 85 GLN A O 1
ATOM 683 N N 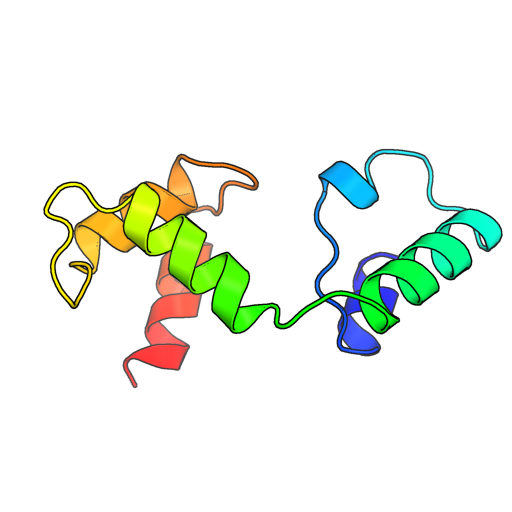. VAL A 1 86 ? -2.642 -9.455 10.393 1.00 83.38 86 VAL A N 1
ATOM 684 C CA . VAL A 1 86 ? -2.406 -8.341 11.331 1.00 83.38 86 VAL A CA 1
ATOM 685 C C . VAL A 1 86 ? -3.129 -8.559 12.658 1.00 83.38 86 VAL A C 1
ATOM 687 O O . VAL A 1 86 ? -2.694 -8.051 13.691 1.00 83.38 86 VAL A O 1
ATOM 690 N N . LEU A 1 87 ? -4.254 -9.277 12.635 1.00 81.00 87 LEU A N 1
ATOM 691 C CA . LEU A 1 87 ? -5.090 -9.527 13.811 1.00 81.00 87 LEU A CA 1
ATOM 692 C C . LEU A 1 87 ? -4.823 -10.884 14.478 1.00 81.00 87 LEU A C 1
ATOM 694 O O . LEU A 1 87 ? -5.389 -11.138 15.543 1.00 81.00 87 LEU A O 1
ATOM 698 N N . PHE A 1 88 ? -3.973 -11.721 13.881 1.00 66.81 88 PHE A N 1
ATOM 699 C CA . PHE A 1 88 ? -3.538 -13.021 14.393 1.00 66.81 88 PHE A CA 1
ATOM 700 C C . PHE A 1 88 ? -2.018 -13.149 14.282 1.00 66.81 88 PHE A C 1
ATOM 702 O O . PHE A 1 88 ? -1.444 -13.865 15.134 1.00 66.81 88 PHE A O 1
#

Secondary structure (DSSP, 8-state):
-HHHHHHTT----TGGG-S---HHHHHHHHHHHHT---HHHHHHHHHHHH-TT--SS--HHHHHHHHHHSSSPPPHHHHHHHHHHHH-

InterPro domains:
  IPR011992 EF-hand domain pair [SSF47473] (4-85)

Foldseek 3Di:
DCVVLVVVVFDDACVLVVDDDDPVSVVVVSVPRVPDDDPVVVVVVVVCVQAPVSDPDHDLVSVLVPQQPDGVHDDSVVSVVVCVVVVD

Organism: Angiostrongylus cantonensis (NCBI:txid6313)

pLDDT: mean 90.06, std 5.64, range [66.81, 97.69]

Radius of gyration: 15.15 Å; chains: 1; bounding box: 31×25×38 Å